Protein AF-A0A382QEX9-F1 (afdb_monomer)

Secondary structure (DSSP, 8-state):
-HHHHHHHHHHHHHHHHHHHHHTTTTPPPPPHHHHHHHHHHHHTTT--HHHHHHHHHHHHH--SS-------------

Sequence (78 aa):
MKTRLINAVIFLALYLAFLAWYDGWGMDPFTAEEVDTLASKVEAQGTNPEELKNLRRLLKDDDGEEFFMLNLNRYEYA

Nearest PDB structures (foldseek):
  7rhx-assembly1_A  TM=5.144E-01  e=9.675E+00  Punavirus P1
  7w1y-assembly1_6  TM=4.745E-01  e=9.675E+00  Homo sapiens

Foldseek 3Di:
DVVVVVVVVVVVVVVVVVCCVVVVPPDDQDDPVRLVVVLVVVVVVVDDPVVSVVSSCCSHVPPVDDDDDDDDDDDDDD

Radius of gyration: 21.1 Å; Cα contacts (8 Å, |Δi|>4): 23; chains: 1; bounding box: 53×21×60 Å

Organism: NCBI:txid408172

Structure (mmCIF, N/CA/C/O backbone):
data_AF-A0A382QEX9-F1
#
_entry.id   AF-A0A382QEX9-F1
#
loop_
_atom_site.group_PDB
_atom_site.id
_atom_site.type_symbol
_atom_site.label_atom_id
_atom_site.label_alt_id
_atom_site.label_comp_id
_atom_site.label_asym_id
_atom_site.label_entity_id
_atom_site.label_seq_id
_atom_site.pdbx_PDB_ins_code
_atom_site.Cartn_x
_atom_site.Cartn_y
_atom_site.Cartn_z
_atom_site.occupancy
_atom_site.B_iso_or_equiv
_atom_site.auth_seq_id
_atom_site.auth_comp_id
_atom_site.auth_asym_id
_atom_site.auth_atom_id
_atom_site.pdbx_PDB_model_num
ATOM 1 N N . MET A 1 1 ? 10.563 -0.041 -42.587 1.00 69.44 1 MET A N 1
ATOM 2 C CA . MET A 1 1 ? 10.763 -1.102 -41.567 1.00 69.44 1 MET A CA 1
ATOM 3 C C . MET A 1 1 ? 11.335 -0.571 -40.252 1.00 69.44 1 MET A C 1
ATOM 5 O O . MET A 1 1 ? 10.707 -0.819 -39.235 1.00 69.44 1 MET A O 1
ATOM 9 N N . LYS A 1 2 ? 12.440 0.198 -40.244 1.00 85.38 2 LYS A N 1
ATOM 10 C CA . LYS A 1 2 ? 13.069 0.718 -39.006 1.00 85.38 2 LYS A CA 1
ATOM 11 C C . LYS A 1 2 ? 12.117 1.479 -38.066 1.00 85.38 2 LYS A C 1
ATOM 13 O O . LYS A 1 2 ? 12.037 1.132 -36.899 1.00 85.38 2 LYS A O 1
ATOM 18 N N . THR A 1 3 ? 11.330 2.431 -38.571 1.00 92.69 3 THR A N 1
ATOM 19 C CA . THR A 1 3 ? 10.386 3.219 -37.747 1.00 92.69 3 THR A CA 1
ATOM 20 C C . THR A 1 3 ? 9.308 2.362 -37.081 1.00 92.69 3 THR A C 1
ATOM 22 O O . THR A 1 3 ? 8.967 2.581 -35.928 1.00 92.69 3 THR A O 1
ATOM 25 N N . ARG A 1 4 ? 8.804 1.335 -37.779 1.00 95.31 4 ARG A N 1
ATOM 26 C CA . ARG A 1 4 ? 7.812 0.403 -37.218 1.00 95.31 4 ARG A CA 1
ATOM 27 C C . ARG A 1 4 ? 8.399 -0.415 -36.067 1.00 95.31 4 ARG A C 1
ATOM 29 O O . ARG A 1 4 ? 7.713 -0.627 -35.078 1.00 95.31 4 ARG A O 1
ATOM 36 N N . LEU A 1 5 ? 9.658 -0.840 -36.198 1.00 96.56 5 LEU A N 1
ATOM 37 C CA . LEU A 1 5 ? 10.364 -1.580 -35.152 1.00 96.56 5 LEU A CA 1
ATOM 38 C C . LEU A 1 5 ? 10.633 -0.696 -33.927 1.00 96.56 5 LEU A C 1
ATOM 40 O O . LEU A 1 5 ? 10.380 -1.122 -32.809 1.00 96.56 5 LEU A O 1
ATOM 44 N N . ILE A 1 6 ? 11.076 0.548 -34.142 1.00 97.56 6 ILE A N 1
ATOM 45 C CA . ILE A 1 6 ? 11.297 1.523 -33.063 1.00 97.56 6 ILE A CA 1
ATOM 46 C C . ILE A 1 6 ? 9.995 1.771 -32.294 1.00 97.56 6 ILE A C 1
ATOM 48 O O . ILE A 1 6 ? 9.977 1.650 -31.074 1.00 97.56 6 ILE A O 1
ATOM 52 N N . ASN A 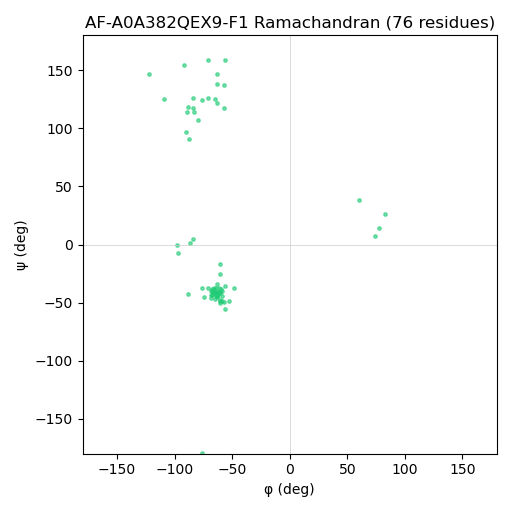1 7 ? 8.893 2.034 -33.000 1.00 98.00 7 ASN A N 1
ATOM 53 C CA . ASN A 1 7 ? 7.595 2.249 -32.361 1.00 98.00 7 ASN A CA 1
ATOM 54 C C . ASN A 1 7 ? 7.139 1.020 -31.565 1.00 98.00 7 ASN A C 1
ATOM 56 O O . ASN A 1 7 ? 6.644 1.167 -30.454 1.00 98.00 7 ASN A O 1
ATOM 60 N N . ALA A 1 8 ? 7.332 -0.188 -32.105 1.00 97.81 8 ALA A N 1
ATOM 61 C CA . ALA A 1 8 ? 6.976 -1.419 -31.404 1.00 97.81 8 ALA A CA 1
ATOM 62 C C . ALA A 1 8 ? 7.767 -1.589 -30.098 1.00 97.81 8 ALA A C 1
ATOM 64 O O . ALA A 1 8 ? 7.180 -1.927 -29.076 1.00 97.81 8 ALA A O 1
ATOM 65 N N . VAL A 1 9 ? 9.073 -1.303 -30.111 1.00 98.31 9 VAL A N 1
ATOM 66 C CA . VAL A 1 9 ? 9.911 -1.359 -28.903 1.00 98.31 9 VAL A CA 1
ATOM 67 C C . VAL A 1 9 ? 9.467 -0.322 -27.873 1.00 98.31 9 VAL A C 1
ATOM 69 O O . VAL A 1 9 ? 9.381 -0.646 -26.693 1.00 98.31 9 VAL A O 1
ATOM 72 N N . ILE A 1 10 ? 9.138 0.898 -28.306 1.00 98.38 10 ILE A N 1
ATOM 73 C CA . ILE A 1 10 ? 8.635 1.947 -27.408 1.00 98.38 10 ILE A CA 1
ATOM 74 C C . ILE A 1 10 ? 7.330 1.501 -26.743 1.00 98.38 10 ILE A C 1
ATOM 76 O O . ILE A 1 10 ? 7.218 1.561 -25.522 1.00 98.38 10 ILE A O 1
ATOM 80 N N . PHE A 1 11 ? 6.359 1.015 -27.521 1.00 98.50 11 PHE A N 1
ATOM 81 C CA . PHE A 1 11 ? 5.091 0.550 -26.960 1.00 98.50 11 PHE A CA 1
ATOM 82 C C . PHE A 1 11 ? 5.265 -0.655 -26.039 1.00 98.50 11 PHE A C 1
ATOM 84 O O . PHE A 1 11 ? 4.611 -0.713 -25.003 1.00 98.50 11 PHE A O 1
ATOM 91 N N . LEU A 1 12 ? 6.174 -1.577 -26.365 1.00 98.44 12 LEU A N 1
ATOM 92 C CA . LEU A 1 12 ? 6.486 -2.706 -25.495 1.00 98.44 12 LEU A CA 1
ATOM 93 C C . LEU A 1 12 ? 7.084 -2.240 -24.162 1.00 98.44 12 LEU A C 1
ATOM 95 O O . LEU A 1 12 ? 6.662 -2.709 -23.112 1.00 98.44 12 LEU A O 1
ATOM 99 N N . ALA A 1 13 ? 8.030 -1.300 -24.192 1.00 98.50 13 ALA A N 1
ATOM 100 C CA . ALA A 1 13 ? 8.641 -0.764 -22.979 1.00 98.50 13 ALA A CA 1
ATOM 101 C C . ALA A 1 13 ? 7.616 -0.038 -22.095 1.00 98.50 13 ALA A C 1
ATOM 103 O O . ALA A 1 13 ? 7.582 -0.263 -20.888 1.00 98.50 13 ALA A O 1
ATOM 104 N N . LEU A 1 14 ? 6.748 0.784 -22.695 1.00 98.62 14 LEU A N 1
ATOM 105 C CA . LEU A 1 14 ? 5.662 1.452 -21.973 1.00 98.62 14 LEU A CA 1
ATOM 106 C C . LEU A 1 14 ? 4.682 0.447 -21.367 1.00 98.62 14 LEU A C 1
ATOM 108 O O . LEU A 1 14 ? 4.257 0.621 -20.230 1.00 98.62 14 LEU A O 1
ATOM 112 N N . TYR A 1 15 ? 4.347 -0.611 -22.105 1.00 98.25 15 TYR A N 1
ATOM 113 C CA . TYR A 1 15 ? 3.437 -1.637 -21.617 1.00 98.25 15 TYR A CA 1
ATOM 114 C C . TYR A 1 15 ? 4.040 -2.448 -20.466 1.00 98.25 15 TYR A C 1
ATOM 116 O O . TYR A 1 15 ? 3.352 -2.707 -19.488 1.00 98.25 15 TYR A O 1
ATOM 124 N N . LEU A 1 16 ? 5.329 -2.790 -20.528 1.00 98.38 16 LEU A N 1
ATOM 125 C CA . LEU A 1 16 ? 6.015 -3.472 -19.427 1.00 98.38 16 LEU A CA 1
ATOM 126 C C . LEU A 1 16 ? 6.153 -2.580 -18.191 1.00 98.38 16 LEU A C 1
ATOM 128 O O . LEU A 1 16 ? 5.982 -3.066 -17.081 1.00 98.38 16 LEU A O 1
ATOM 132 N N . ALA A 1 17 ? 6.420 -1.284 -18.369 1.00 97.81 17 ALA A N 1
ATOM 133 C CA . ALA A 1 17 ? 6.422 -0.332 -17.261 1.00 97.81 17 ALA A CA 1
ATOM 134 C C . ALA A 1 17 ? 5.032 -0.211 -16.620 1.00 97.81 17 ALA A C 1
ATOM 136 O O . ALA A 1 17 ? 4.918 -0.192 -15.397 1.00 97.81 17 ALA A O 1
ATOM 137 N N . PHE A 1 18 ? 3.979 -0.171 -17.443 1.00 97.62 18 PHE A N 1
ATOM 138 C CA . PHE A 1 18 ? 2.603 -0.210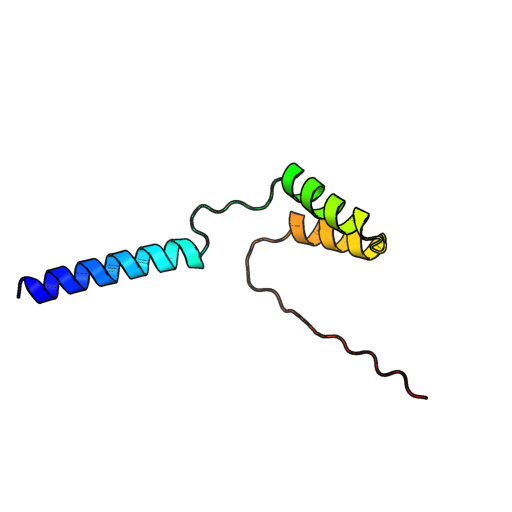 -16.960 1.00 97.62 18 PHE A CA 1
ATOM 139 C C . PHE A 1 18 ? 2.319 -1.499 -16.185 1.00 97.62 18 PHE A C 1
ATOM 141 O O . PHE A 1 18 ? 1.805 -1.415 -15.079 1.00 97.62 18 PHE A O 1
ATOM 148 N N . LEU A 1 19 ? 2.685 -2.662 -16.728 1.00 96.56 19 LEU A N 1
ATOM 149 C CA . LEU A 1 19 ? 2.442 -3.956 -16.094 1.00 96.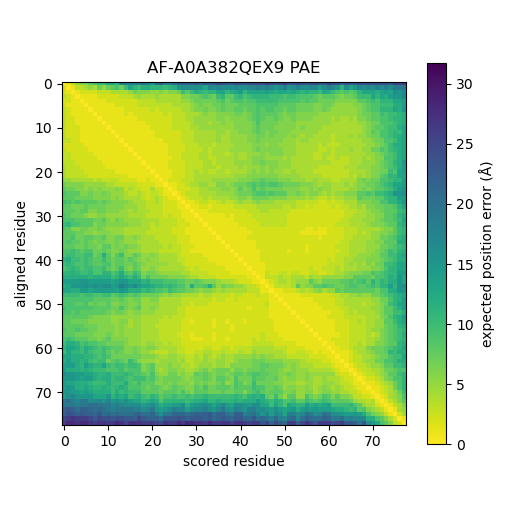56 19 LEU A CA 1
ATOM 150 C C . LEU A 1 19 ? 3.190 -4.081 -14.762 1.00 96.56 19 LEU A C 1
ATOM 152 O O . LEU A 1 19 ? 2.598 -4.479 -13.771 1.00 96.56 19 LEU A O 1
ATOM 156 N N . ALA A 1 20 ? 4.453 -3.650 -14.717 1.00 95.75 20 ALA A N 1
ATOM 157 C CA . ALA A 1 20 ? 5.244 -3.647 -13.492 1.00 95.75 20 ALA A CA 1
ATOM 158 C C . ALA A 1 20 ? 4.616 -2.795 -12.383 1.00 95.75 20 ALA A C 1
ATOM 160 O O . ALA A 1 20 ? 4.653 -3.173 -11.218 1.00 95.75 20 ALA A O 1
ATOM 161 N N . TRP A 1 21 ? 4.032 -1.650 -12.742 1.00 93.94 21 TRP A N 1
ATOM 162 C CA . TRP A 1 21 ? 3.320 -0.804 -11.790 1.00 93.94 21 TRP A CA 1
ATOM 163 C C . TRP A 1 21 ? 1.953 -1.384 -11.403 1.00 93.94 21 TRP A C 1
ATOM 165 O O . TRP A 1 21 ? 1.612 -1.396 -10.225 1.00 93.94 21 TRP A O 1
ATOM 175 N N . TYR A 1 22 ? 1.181 -1.859 -12.383 1.00 91.00 22 TYR A N 1
ATOM 176 C CA . TYR A 1 22 ? -0.191 -2.331 -12.198 1.00 91.00 22 TYR A CA 1
ATOM 177 C C . TYR A 1 22 ? -0.259 -3.625 -11.382 1.00 91.00 22 TYR A C 1
ATOM 179 O O . TYR A 1 22 ? -1.063 -3.714 -10.461 1.00 91.00 22 TYR A O 1
ATO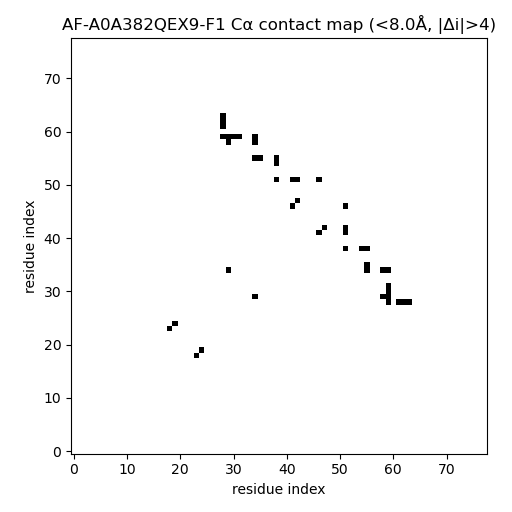M 187 N N . ASP A 1 23 ? 0.628 -4.579 -11.666 1.00 89.06 23 ASP A N 1
ATOM 188 C CA . ASP A 1 23 ? 0.731 -5.844 -10.931 1.00 89.06 23 ASP A CA 1
ATOM 189 C C . ASP A 1 23 ? 1.589 -5.708 -9.657 1.00 89.06 23 ASP A C 1
ATOM 191 O O . ASP A 1 23 ? 1.905 -6.706 -9.013 1.00 89.06 23 ASP A O 1
ATOM 195 N N . GLY A 1 24 ? 2.042 -4.494 -9.318 1.00 88.88 24 GLY A N 1
ATOM 196 C CA . GLY A 1 24 ? 2.832 -4.243 -8.113 1.00 88.88 24 GLY A CA 1
ATOM 197 C C . GLY A 1 24 ? 4.155 -5.015 -8.062 1.00 88.88 24 GLY A C 1
ATOM 198 O O . GLY A 1 24 ? 4.553 -5.483 -6.997 1.00 88.88 24 GLY A O 1
ATOM 199 N N . TRP A 1 25 ? 4.858 -5.177 -9.189 1.00 91.12 25 TRP A N 1
ATOM 200 C CA . TRP A 1 25 ? 6.117 -5.927 -9.227 1.00 91.12 25 TRP A CA 1
ATOM 201 C C . TRP A 1 25 ? 7.141 -5.340 -8.250 1.00 91.12 25 TRP A C 1
ATOM 203 O O . TRP A 1 25 ? 7.602 -4.210 -8.411 1.00 91.12 25 TRP A O 1
ATOM 213 N N . GLY A 1 26 ? 7.541 -6.149 -7.267 1.00 87.94 26 GLY A N 1
ATOM 214 C CA . GLY A 1 26 ? 8.502 -5.746 -6.240 1.00 87.94 26 GLY A CA 1
ATOM 215 C C . GLY A 1 26 ? 7.919 -4.851 -5.145 1.00 87.94 26 GLY A C 1
ATOM 216 O O . GLY A 1 26 ? 8.693 -4.235 -4.418 1.00 87.94 26 GLY A O 1
ATOM 217 N N . MET A 1 27 ? 6.591 -4.753 -5.035 1.00 88.25 27 MET A N 1
ATOM 218 C CA . MET A 1 27 ? 5.940 -4.214 -3.843 1.00 88.25 27 MET A CA 1
ATOM 219 C C . MET A 1 27 ? 5.805 -5.323 -2.801 1.00 88.25 27 MET A C 1
ATOM 221 O O . MET A 1 27 ? 5.268 -6.391 -3.091 1.00 88.25 27 MET A O 1
ATOM 225 N N . ASP A 1 28 ? 6.303 -5.057 -1.598 1.00 89.75 28 ASP A N 1
ATOM 226 C CA . ASP A 1 28 ? 6.129 -5.933 -0.445 1.00 89.75 28 ASP A CA 1
ATOM 227 C C . ASP A 1 28 ? 4.875 -5.522 0.349 1.00 89.75 28 ASP A C 1
ATOM 229 O O . ASP A 1 28 ? 4.485 -4.348 0.315 1.00 89.75 28 ASP A O 1
ATOM 233 N N . PRO A 1 29 ? 4.249 -6.452 1.094 1.00 91.25 29 PRO A N 1
ATOM 234 C CA . PRO A 1 29 ? 3.196 -6.114 2.045 1.00 91.25 29 PRO A CA 1
ATOM 235 C C . PRO A 1 29 ? 3.666 -5.087 3.079 1.00 91.25 29 PRO A C 1
ATOM 237 O O . PRO A 1 29 ? 4.864 -4.973 3.363 1.00 91.25 29 PRO A O 1
ATOM 240 N N . PHE A 1 30 ? 2.719 -4.381 3.702 1.00 93.44 30 PHE A N 1
ATOM 241 C CA . PHE A 1 30 ? 3.061 -3.402 4.729 1.00 93.44 30 PHE A CA 1
ATOM 242 C C . PHE A 1 30 ? 3.860 -4.020 5.877 1.00 93.44 30 PHE A C 1
ATOM 244 O O . PHE A 1 30 ? 3.543 -5.078 6.428 1.00 93.44 30 PHE A O 1
ATOM 251 N N . THR A 1 31 ? 4.879 -3.285 6.299 1.00 94.75 31 THR A N 1
ATOM 252 C CA . THR A 1 31 ? 5.622 -3.578 7.518 1.00 94.75 31 THR A CA 1
ATOM 253 C C . THR A 1 31 ? 4.777 -3.270 8.755 1.00 94.75 31 THR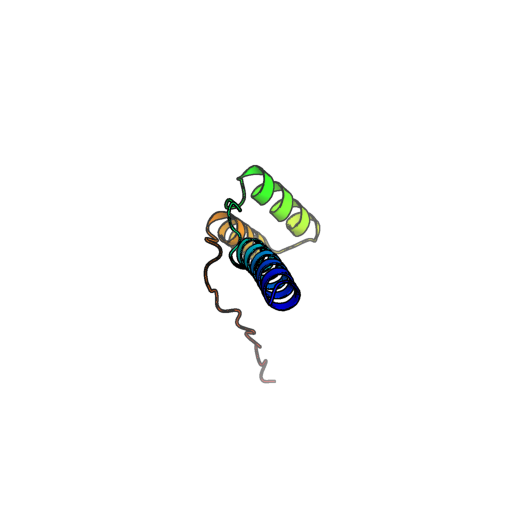 A C 1
ATOM 255 O O . THR A 1 31 ? 3.857 -2.452 8.733 1.00 94.75 31 THR A O 1
ATOM 258 N N . ALA A 1 32 ? 5.126 -3.878 9.892 1.00 94.88 32 ALA A N 1
ATOM 259 C CA . ALA A 1 32 ? 4.439 -3.608 11.156 1.00 94.88 32 ALA A CA 1
ATOM 260 C C . ALA A 1 32 ? 4.459 -2.112 11.541 1.00 94.88 32 ALA A C 1
ATOM 262 O O . ALA A 1 32 ? 3.473 -1.599 12.064 1.00 94.88 32 ALA A O 1
ATOM 263 N N . GLU A 1 33 ? 5.551 -1.404 11.234 1.00 96.94 33 GLU A N 1
ATOM 264 C CA . GLU A 1 33 ? 5.692 0.031 11.507 1.00 96.94 33 GLU A CA 1
ATOM 265 C C . GLU A 1 33 ? 4.751 0.879 10.639 1.00 96.94 33 GLU A C 1
ATOM 267 O O . GLU A 1 33 ? 4.135 1.832 11.125 1.00 96.94 33 GLU A O 1
ATOM 272 N N . GLU A 1 34 ? 4.588 0.521 9.364 1.00 96.69 34 GLU A N 1
ATOM 273 C CA . GLU A 1 34 ? 3.652 1.191 8.459 1.00 96.69 34 GLU A CA 1
ATOM 274 C C . GLU A 1 34 ? 2.204 0.964 8.891 1.00 96.69 34 GLU A C 1
ATOM 276 O O . GLU A 1 34 ? 1.428 1.922 8.949 1.00 96.69 34 GLU A O 1
ATOM 281 N N . VAL A 1 35 ? 1.861 -0.271 9.279 1.00 96.75 35 VAL A N 1
ATOM 282 C CA . VAL A 1 35 ? 0.547 -0.605 9.845 1.00 96.75 35 VAL A CA 1
ATOM 283 C C . VAL A 1 35 ? 0.262 0.254 11.077 1.00 96.75 35 VAL A C 1
ATOM 285 O O . VAL A 1 35 ? -0.797 0.879 11.160 1.00 96.75 35 VAL A O 1
ATOM 288 N N . ASP A 1 36 ? 1.202 0.331 12.021 1.00 96.00 36 ASP A N 1
ATOM 289 C CA . ASP A 1 36 ? 1.048 1.122 13.245 1.00 96.00 36 ASP A CA 1
ATOM 290 C C . ASP A 1 36 ? 0.909 2.618 12.948 1.00 96.00 36 ASP A C 1
ATOM 292 O O . ASP A 1 36 ? 0.048 3.296 13.520 1.00 96.00 36 ASP A O 1
ATOM 296 N N . THR A 1 37 ? 1.702 3.131 12.008 1.00 96.81 37 THR A N 1
ATOM 297 C CA . THR A 1 37 ? 1.673 4.535 11.589 1.00 96.81 37 THR A CA 1
ATOM 298 C C . THR A 1 37 ? 0.334 4.904 10.956 1.00 96.81 37 THR A C 1
ATOM 300 O O . THR A 1 37 ? -0.235 5.957 11.257 1.00 96.81 37 THR A O 1
ATOM 303 N N . LEU A 1 38 ? -0.187 4.049 10.075 1.00 95.31 38 LEU A N 1
ATOM 304 C CA . LEU A 1 38 ? -1.472 4.255 9.410 1.00 95.31 38 LEU A CA 1
ATOM 305 C C . LEU A 1 38 ? -2.636 4.138 10.395 1.00 95.31 38 LEU A C 1
ATOM 307 O O . LEU A 1 38 ? -3.492 5.024 10.434 1.00 95.31 38 LEU A O 1
ATOM 311 N N . ALA A 1 39 ? -2.634 3.105 11.240 1.00 95.25 39 ALA A N 1
ATOM 312 C CA . ALA A 1 39 ? -3.664 2.902 12.251 1.00 95.25 39 ALA A CA 1
ATOM 313 C C . ALA A 1 39 ? -3.729 4.075 13.243 1.00 95.25 39 ALA A C 1
ATOM 315 O O . ALA A 1 39 ? -4.819 4.552 13.549 1.00 95.25 39 ALA A O 1
ATOM 316 N N . SER A 1 40 ? -2.581 4.609 13.674 1.00 94.69 40 SER A N 1
ATOM 317 C CA . SER A 1 40 ? -2.527 5.743 14.612 1.00 94.69 40 SER A CA 1
ATOM 318 C C . SER A 1 40 ? -3.146 7.022 14.034 1.00 94.69 40 SER A C 1
ATOM 320 O O . SER A 1 40 ? -3.773 7.798 14.755 1.00 94.69 40 SER A O 1
ATOM 322 N N . LYS A 1 41 ? -3.020 7.251 12.718 1.00 95.56 41 LYS A N 1
ATOM 323 C CA . LYS A 1 41 ? -3.658 8.400 12.049 1.00 95.56 41 LYS A CA 1
ATOM 324 C C . LYS A 1 41 ? -5.183 8.297 12.067 1.00 95.56 41 LYS A C 1
ATOM 326 O O . LYS A 1 41 ? -5.850 9.315 12.219 1.00 95.56 41 LYS A O 1
ATOM 331 N N . VAL A 1 42 ? -5.720 7.087 11.914 1.00 94.31 42 VAL A N 1
ATOM 332 C CA . VAL A 1 42 ? -7.167 6.818 11.946 1.00 94.31 42 VAL A CA 1
ATOM 333 C C . VAL A 1 42 ? -7.702 6.840 13.379 1.00 94.31 42 VAL A C 1
ATOM 335 O O . VAL A 1 42 ? -8.782 7.371 13.633 1.00 94.31 42 VAL A O 1
ATOM 338 N N . GLU A 1 43 ? -6.929 6.336 14.340 1.00 94.06 43 GLU A N 1
ATOM 339 C CA . GLU A 1 43 ? -7.240 6.433 15.770 1.00 94.06 43 GLU A CA 1
ATOM 340 C C . GLU A 1 43 ? -7.375 7.896 16.219 1.00 94.06 43 GLU A C 1
ATOM 342 O O . GLU A 1 43 ? -8.356 8.258 16.869 1.00 94.06 43 GLU A O 1
ATOM 347 N N . ALA A 1 44 ? -6.462 8.771 15.781 1.00 94.50 44 ALA A N 1
ATOM 348 C CA . ALA A 1 44 ? -6.500 10.204 16.084 1.00 94.50 44 ALA A CA 1
ATOM 349 C C . ALA A 1 44 ? -7.761 10.930 15.567 1.00 94.50 44 ALA A C 1
ATOM 351 O O . ALA A 1 44 ? -8.061 12.034 16.021 1.00 94.50 44 ALA A O 1
ATOM 352 N N . GLN A 1 45 ? -8.512 10.326 14.642 1.00 93.81 45 GLN A N 1
ATOM 353 C CA . GLN A 1 45 ? -9.773 10.866 14.122 1.00 93.81 45 GLN A CA 1
ATOM 354 C C . GLN A 1 45 ? -10.997 10.478 14.972 1.00 93.81 45 GLN A C 1
ATOM 356 O O . GLN A 1 45 ? -12.111 10.881 14.648 1.00 93.81 45 GLN A O 1
ATOM 361 N N . GLY A 1 46 ? -10.808 9.737 16.071 1.00 89.88 46 GLY A N 1
ATOM 362 C CA . GLY A 1 46 ? -11.897 9.320 16.961 1.00 89.88 46 GLY A CA 1
ATOM 363 C C . GLY A 1 46 ? -12.650 8.077 16.480 1.00 89.88 46 GLY A C 1
ATOM 364 O O . GLY A 1 46 ? -13.821 7.903 16.809 1.00 89.88 46 GLY A O 1
ATOM 365 N N . THR A 1 47 ? -11.988 7.228 15.693 1.00 89.50 47 THR A N 1
ATOM 366 C CA . THR A 1 47 ? -12.542 5.973 15.162 1.00 89.50 47 THR A CA 1
ATOM 367 C C . THR A 1 47 ? -12.895 4.987 16.283 1.00 89.50 47 THR A C 1
ATOM 369 O O . THR A 1 47 ? -12.217 4.925 17.311 1.00 89.50 47 THR A O 1
ATOM 372 N N . ASN A 1 48 ? -13.943 4.181 16.090 1.00 92.69 48 ASN A N 1
ATOM 373 C CA . ASN A 1 48 ? -14.337 3.146 17.048 1.00 92.69 48 ASN A CA 1
ATOM 374 C C . ASN A 1 48 ? -13.223 2.077 17.201 1.00 92.69 48 ASN A C 1
ATOM 376 O O . ASN A 1 48 ? -12.683 1.621 16.190 1.00 92.69 48 ASN A O 1
ATOM 380 N N . PRO A 1 49 ? -12.906 1.605 18.426 1.00 92.19 49 PRO A N 1
ATOM 381 C CA . PRO A 1 49 ? -11.940 0.526 18.656 1.00 92.19 49 PRO A CA 1
ATOM 382 C C . PRO A 1 49 ? -12.119 -0.733 17.790 1.00 92.19 49 PRO A C 1
ATOM 384 O O . PRO A 1 49 ? -11.125 -1.317 17.355 1.00 92.19 49 PRO A O 1
ATOM 387 N N . GLU A 1 50 ? -13.355 -1.155 17.502 1.00 92.88 50 GLU A N 1
ATOM 388 C CA . GLU A 1 50 ? -13.594 -2.331 16.647 1.00 92.88 50 GLU A CA 1
ATOM 389 C C . GLU A 1 50 ? -13.248 -2.061 15.176 1.00 92.88 50 GLU A C 1
ATOM 391 O O . GLU A 1 50 ? -12.677 -2.919 14.502 1.00 92.88 50 GLU A O 1
ATOM 396 N N . GLU A 1 51 ? -13.525 -0.857 14.678 1.00 91.50 51 GLU A N 1
ATOM 397 C CA . GLU A 1 51 ? -13.136 -0.443 13.325 1.00 91.50 51 GLU A CA 1
ATOM 398 C C . GLU A 1 51 ? -11.613 -0.336 13.212 1.00 91.50 51 GLU A C 1
ATOM 400 O O . GLU A 1 51 ? -11.033 -0.823 12.244 1.00 91.50 51 GLU A O 1
ATOM 405 N N . LEU A 1 52 ? -10.948 0.202 14.240 1.00 95.44 52 LEU A N 1
ATOM 406 C CA . LEU A 1 52 ? -9.488 0.282 14.305 1.00 95.44 52 LEU A CA 1
ATOM 407 C C . LEU A 1 52 ? -8.836 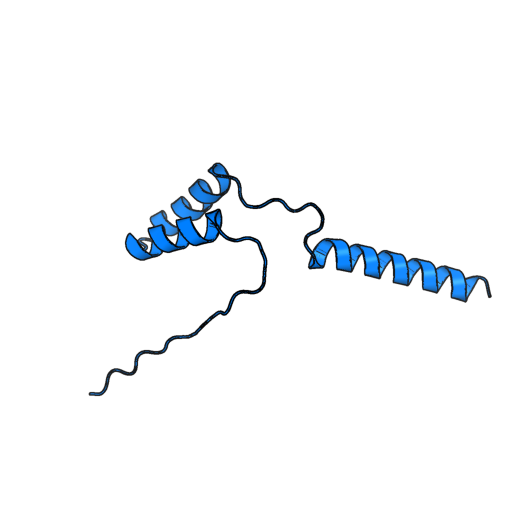-1.109 14.318 1.00 95.44 52 LEU A C 1
ATOM 409 O O . LEU A 1 52 ? -7.836 -1.342 13.638 1.00 95.44 52 LEU A O 1
ATOM 413 N N . LYS A 1 53 ? -9.410 -2.059 15.062 1.00 95.25 53 LYS A N 1
ATOM 414 C CA . LYS A 1 53 ? -8.967 -3.458 15.075 1.00 95.25 53 LYS A CA 1
ATOM 415 C C . LYS A 1 53 ? -9.126 -4.116 13.702 1.00 95.25 53 LYS A C 1
ATOM 417 O O . LYS A 1 53 ? -8.205 -4.799 13.252 1.00 95.25 53 LYS A O 1
ATOM 422 N N . ASN A 1 54 ? -10.261 -3.9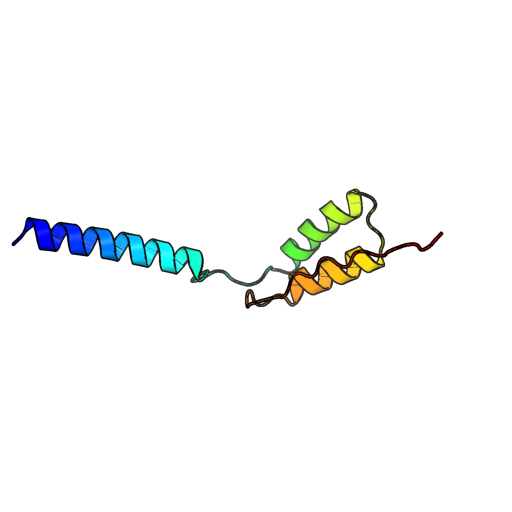07 13.036 1.00 93.44 54 ASN A N 1
ATOM 423 C CA . ASN A 1 54 ? -10.497 -4.438 11.693 1.00 93.44 54 ASN A CA 1
ATOM 424 C C . ASN A 1 54 ? -9.548 -3.813 10.665 1.00 93.44 54 ASN A C 1
ATOM 426 O O . ASN A 1 54 ? -8.988 -4.539 9.849 1.00 93.44 54 ASN A O 1
ATOM 430 N N . LEU A 1 55 ? -9.295 -2.505 10.755 1.00 93.94 55 LEU A N 1
ATOM 431 C CA . LEU A 1 55 ? -8.321 -1.811 9.916 1.00 93.94 55 LEU A CA 1
ATOM 432 C C . LEU A 1 55 ? -6.911 -2.382 10.101 1.00 93.94 55 LEU A C 1
ATOM 434 O O . LEU A 1 55 ? -6.243 -2.687 9.122 1.00 93.94 55 LEU A O 1
ATOM 438 N N . ARG A 1 56 ? -6.462 -2.571 11.348 1.00 95.81 56 ARG A N 1
ATOM 439 C CA . ARG A 1 56 ? -5.150 -3.173 11.642 1.00 95.81 56 ARG A CA 1
ATOM 440 C C . ARG A 1 56 ? -5.017 -4.574 11.057 1.00 95.81 56 ARG A C 1
ATOM 442 O O . ARG A 1 56 ? -3.950 -4.922 10.565 1.00 95.81 56 ARG A O 1
ATOM 449 N N . ARG A 1 57 ? -6.086 -5.371 11.121 1.00 94.25 57 ARG A N 1
ATOM 450 C CA . ARG A 1 57 ? -6.116 -6.701 10.512 1.00 94.25 57 ARG A CA 1
ATOM 451 C C . ARG A 1 57 ? -6.019 -6.616 8.992 1.00 94.25 57 ARG A C 1
ATOM 453 O O . ARG A 1 57 ? -5.199 -7.320 8.426 1.00 94.25 57 ARG A O 1
ATOM 460 N N . LEU A 1 58 ? -6.802 -5.737 8.365 1.00 92.69 58 LEU A N 1
ATOM 461 C CA . LEU A 1 58 ? -6.754 -5.510 6.921 1.00 92.69 58 LEU A CA 1
ATOM 462 C C . LEU A 1 58 ? -5.339 -5.126 6.481 1.00 92.69 58 LEU A C 1
ATOM 464 O O . LEU A 1 58 ? -4.749 -5.835 5.690 1.00 92.69 58 LEU A O 1
ATOM 468 N N . LEU A 1 59 ? -4.752 -4.077 7.060 1.00 93.94 59 LEU A N 1
ATOM 469 C CA . LEU A 1 59 ? -3.421 -3.595 6.668 1.00 93.94 59 LEU A CA 1
ATOM 470 C C . LEU A 1 59 ? -2.304 -4.636 6.846 1.00 93.94 59 LEU A C 1
A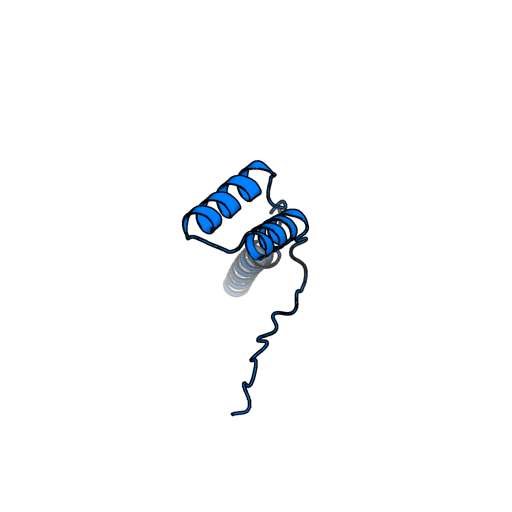TOM 472 O O . LEU A 1 59 ? -1.268 -4.524 6.203 1.00 93.94 59 LEU A O 1
ATOM 476 N N . LYS A 1 60 ? -2.485 -5.597 7.756 1.00 94.62 60 LYS A N 1
ATOM 477 C CA . LYS A 1 60 ? -1.499 -6.639 8.049 1.00 94.62 60 LYS A CA 1
ATOM 478 C C . LYS A 1 60 ? -1.661 -7.872 7.162 1.00 94.62 60 LYS A C 1
ATOM 480 O O . LYS A 1 60 ? -0.661 -8.469 6.778 1.00 94.62 60 LYS A O 1
ATOM 485 N N . ASP A 1 61 ? -2.903 -8.297 6.958 1.00 92.19 61 ASP A N 1
ATOM 486 C CA . ASP A 1 61 ? -3.226 -9.575 6.326 1.00 92.19 61 ASP A CA 1
ATOM 487 C C . ASP A 1 61 ? -3.540 -9.414 4.823 1.00 92.19 61 ASP A C 1
ATOM 489 O O . ASP A 1 61 ? -3.714 -10.425 4.151 1.00 92.19 61 ASP A O 1
ATOM 493 N N . ASP A 1 62 ? -3.636 -8.180 4.309 1.00 89.88 62 ASP A N 1
ATOM 494 C CA . ASP A 1 62 ? -3.857 -7.887 2.887 1.00 89.88 62 ASP A CA 1
ATOM 495 C C . ASP A 1 62 ? -2.685 -8.387 2.032 1.00 89.88 62 ASP A C 1
ATOM 497 O O . ASP A 1 62 ? -1.528 -8.011 2.236 1.00 89.88 62 ASP A O 1
ATOM 501 N N . ASP A 1 63 ? -3.005 -9.256 1.079 1.00 85.88 63 ASP A N 1
ATOM 502 C CA . ASP A 1 63 ? -2.076 -9.871 0.130 1.00 85.88 63 ASP A CA 1
ATOM 503 C C . ASP A 1 63 ? -2.068 -9.154 -1.229 1.00 85.88 63 ASP A C 1
ATOM 505 O O . ASP A 1 63 ? -1.300 -9.523 -2.120 1.00 85.88 63 ASP A O 1
ATOM 509 N N . GLY A 1 64 ? -2.882 -8.103 -1.378 1.00 81.81 64 GLY A N 1
ATOM 510 C CA . GLY A 1 64 ? -3.017 -7.336 -2.612 1.00 81.81 64 GLY A CA 1
ATOM 511 C C . GLY A 1 64 ? -3.802 -8.060 -3.708 1.00 81.81 64 GLY A C 1
ATOM 512 O O . GLY A 1 64 ? -3.857 -7.559 -4.834 1.00 81.81 64 GLY A O 1
ATOM 513 N N . GLU A 1 65 ? -4.406 -9.216 -3.411 1.00 84.00 65 GLU A N 1
ATOM 514 C CA . GLU A 1 65 ? -5.304 -9.907 -4.333 1.00 84.00 65 GLU A CA 1
ATOM 515 C C . GLU A 1 65 ? -6.691 -9.229 -4.391 1.00 84.00 65 GLU A C 1
ATOM 517 O O . GLU A 1 65 ? -6.970 -8.191 -3.784 1.00 84.00 65 GLU A O 1
ATOM 522 N N . GLU A 1 66 ? -7.594 -9.791 -5.195 1.00 83.56 66 GLU A N 1
ATOM 523 C CA . GLU A 1 66 ? -8.934 -9.240 -5.376 1.00 83.56 66 GLU A CA 1
ATOM 524 C C . GLU A 1 66 ? -9.751 -9.301 -4.073 1.00 83.56 66 GLU A C 1
ATOM 526 O O . GLU A 1 66 ? -9.999 -10.372 -3.519 1.00 83.56 66 GLU A O 1
ATOM 531 N N . PHE A 1 67 ? -10.277 -8.156 -3.628 1.00 83.00 67 PHE A N 1
ATOM 532 C CA . PHE A 1 67 ? -11.225 -8.089 -2.515 1.00 83.00 67 PHE A CA 1
ATOM 533 C C . PHE A 1 67 ? -12.547 -7.439 -2.928 1.00 83.00 67 PHE A C 1
ATOM 535 O O . PHE A 1 67 ? -12.614 -6.522 -3.750 1.00 83.00 67 PHE A O 1
ATOM 542 N N . PHE A 1 68 ? -13.639 -7.904 -2.320 1.00 84.38 68 PHE A N 1
ATOM 543 C CA . PHE A 1 68 ? -14.972 -7.370 -2.580 1.00 84.38 68 PHE A CA 1
ATOM 544 C C . PHE A 1 68 ? -15.284 -6.212 -1.632 1.00 84.38 68 PHE A C 1
ATOM 546 O O . PHE A 1 68 ? -15.467 -6.405 -0.430 1.00 84.38 68 PHE A O 1
ATOM 553 N N . MET A 1 69 ? -15.429 -5.007 -2.183 1.00 86.12 69 MET A N 1
ATOM 554 C CA . MET A 1 69 ? -15.998 -3.877 -1.451 1.00 86.12 69 MET A CA 1
ATOM 555 C C . MET A 1 69 ? -17.522 -3.910 -1.524 1.00 86.12 69 MET A C 1
ATOM 557 O O . MET A 1 69 ? -18.115 -3.792 -2.596 1.00 86.12 69 MET A O 1
ATOM 561 N N . LEU A 1 70 ? -18.163 -4.046 -0.364 1.00 86.25 70 LEU A N 1
ATOM 562 C CA . LEU A 1 70 ? -19.616 -4.063 -0.235 1.00 86.25 70 LEU A CA 1
ATOM 563 C C . LEU A 1 70 ? -20.097 -2.777 0.433 1.00 86.25 70 LEU A C 1
ATOM 565 O O . LEU A 1 70 ? -19.689 -2.459 1.547 1.00 86.25 70 LEU A O 1
ATOM 569 N N . ASN A 1 71 ? -21.020 -2.071 -0.219 1.00 85.00 71 ASN A N 1
ATOM 570 C CA . ASN A 1 71 ? -21.737 -0.969 0.412 1.00 85.00 71 ASN A C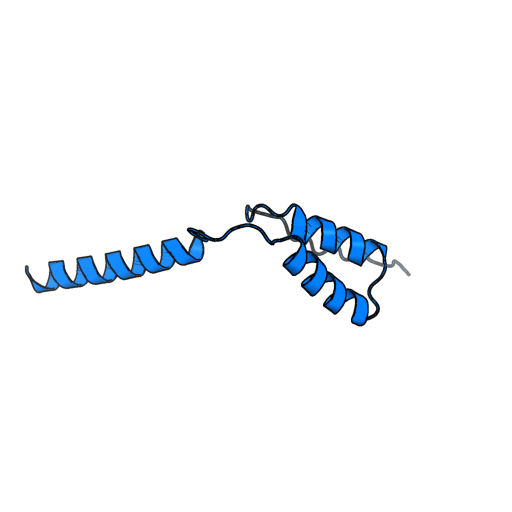A 1
ATOM 571 C C . ASN A 1 71 ? -23.008 -1.504 1.089 1.00 85.00 71 ASN A C 1
ATOM 573 O O . ASN A 1 71 ? -24.031 -1.726 0.436 1.00 85.00 71 ASN A O 1
ATOM 577 N N . LEU A 1 72 ? -22.930 -1.758 2.395 1.00 83.19 72 LEU A N 1
ATOM 578 C CA . LEU A 1 72 ? -24.049 -2.264 3.187 1.00 83.19 72 LEU A CA 1
ATOM 579 C C . LEU A 1 72 ? -24.897 -1.099 3.710 1.00 83.19 72 LEU A C 1
ATOM 581 O O . LEU A 1 72 ? -24.664 -0.576 4.796 1.00 83.19 72 LEU A O 1
ATOM 585 N N . ASN A 1 73 ? -25.913 -0.708 2.942 1.00 83.50 73 ASN A N 1
ATOM 586 C CA . ASN A 1 73 ? -26.890 0.281 3.392 1.00 83.50 73 ASN A CA 1
ATOM 587 C C . ASN A 1 73 ? -27.874 -0.360 4.382 1.00 83.50 73 ASN A C 1
ATOM 589 O O . ASN A 1 73 ? -28.549 -1.338 4.053 1.00 83.50 73 ASN A O 1
ATOM 593 N N . ARG A 1 74 ? -27.995 0.205 5.587 1.00 79.88 74 ARG A N 1
ATOM 594 C CA . ARG A 1 74 ? -29.055 -0.162 6.533 1.00 79.88 74 ARG A CA 1
ATOM 595 C C . ARG A 1 74 ? -30.284 0.706 6.261 1.00 79.88 74 ARG A C 1
ATOM 597 O O . ARG A 1 74 ? -30.223 1.921 6.410 1.00 79.88 74 ARG A O 1
ATOM 604 N N . TYR A 1 75 ? -31.400 0.079 5.903 1.00 78.75 75 TYR A N 1
ATOM 605 C CA . TYR A 1 75 ? -32.703 0.741 5.903 1.00 78.75 75 TYR A CA 1
ATOM 606 C C . TYR A 1 75 ? -33.278 0.695 7.319 1.00 78.75 75 TYR A C 1
ATOM 608 O O . TYR A 1 75 ? -33.583 -0.383 7.829 1.00 78.75 75 TYR A O 1
ATOM 616 N N . GLU A 1 76 ? -33.416 1.853 7.957 1.00 77.69 76 GLU A N 1
ATOM 617 C CA . GLU A 1 76 ? -34.271 1.982 9.134 1.00 77.69 76 GLU A CA 1
ATOM 618 C C . GLU A 1 76 ? -35.713 2.113 8.637 1.00 77.69 76 GLU A C 1
ATOM 620 O O . GLU A 1 76 ? -36.084 3.112 8.023 1.00 77.69 76 GLU A O 1
ATOM 625 N N . TYR A 1 77 ? -36.513 1.060 8.815 1.00 69.12 77 TYR A N 1
ATOM 626 C CA . TYR A 1 77 ? -37.959 1.177 8.651 1.00 69.12 77 TYR A CA 1
ATOM 627 C C . TYR A 1 77 ? -38.495 1.999 9.830 1.00 69.12 77 TYR A C 1
ATOM 629 O O . TYR A 1 77 ? -38.191 1.676 10.979 1.00 69.12 77 TYR A O 1
ATOM 637 N N . ALA A 1 78 ? -39.226 3.072 9.513 1.00 61.47 78 ALA A N 1
ATOM 638 C CA . ALA A 1 78 ? -39.930 3.921 10.475 1.00 61.47 78 ALA A CA 1
ATOM 639 C C . ALA A 1 78 ? -41.090 3.184 11.159 1.00 61.47 78 ALA A C 1
ATOM 641 O O . ALA A 1 78 ? -41.718 2.329 10.489 1.00 61.47 78 ALA A O 1
#

pLDDT: mean 91.24, std 7.21, range [61.47, 98.62]

Mean predicted aligned error: 6.24 Å

Solvent-accessible surface area (backbone atoms only — not comparable to full-atom values): 4957 Å² total; per-residue (Å²): 112,70,68,61,52,52,51,50,53,52,53,50,52,53,50,51,54,48,47,38,61,75,71,41,64,90,66,75,70,63,48,73,66,56,39,51,55,54,47,51,60,49,50,74,72,70,55,54,70,69,58,53,52,51,48,50,47,46,51,64,69,52,83,82,67,95,77,88,86,76,88,81,80,81,82,80,82,131